Protein AF-S4RE70-F1 (afdb_monomer_lite)

Radius of gyration: 21.95 Å; chains: 1; bounding box: 50×51×54 Å

InterPro domains:
  IPR052454 Thioredoxin-related transmembrane domain-containing protein [PTHR46107] (9-131)

Foldseek 3Di:
DVVVLVCQLVCLLQVCPDPPWDWDADPLFIFTDPDDPDPVGVCCCVVVVVVVVTDTDPLCSHSPHPNSNVRSVVSSVVVVLVVVLCCCCPVVVDDNVVSVVVVVVVVVVVVVVVVVVVVVVCCVVCVPPDD

Organism: Petromyzon marinus (NCBI:txid7757)

Structure (mmCIF, N/CA/C/O backbone):
data_AF-S4RE70-F1
#
_entry.id   AF-S4RE70-F1
#
loop_
_atom_site.group_PDB
_atom_site.id
_atom_site.type_symbol
_atom_site.label_atom_id
_atom_site.label_alt_id
_atom_site.label_comp_id
_atom_site.label_asym_id
_atom_site.label_entity_id
_atom_site.label_seq_id
_atom_site.pdbx_PDB_ins_code
_atom_site.Cartn_x
_atom_site.Cartn_y
_atom_site.Cartn_z
_atom_site.occupancy
_atom_site.B_iso_or_equiv
_atom_site.auth_seq_id
_atom_site.auth_comp_id
_atom_site.auth_asym_id
_atom_site.auth_atom_id
_atom_site.pdbx_PDB_model_num
ATOM 1 N N . ASN A 1 1 ? -11.526 -8.374 -15.223 1.00 46.44 1 ASN A N 1
ATOM 2 C CA . ASN A 1 1 ? -10.207 -7.828 -14.820 1.00 46.44 1 ASN A CA 1
ATOM 3 C C . ASN A 1 1 ? -10.260 -6.700 -13.796 1.00 46.44 1 ASN A C 1
ATOM 5 O O . ASN A 1 1 ? -9.387 -6.670 -12.943 1.00 46.44 1 ASN A O 1
ATOM 9 N N . THR A 1 2 ? -11.258 -5.814 -13.801 1.00 43.16 2 THR A N 1
ATOM 10 C CA . THR A 1 2 ? -11.411 -4.732 -12.799 1.00 43.16 2 THR A CA 1
ATOM 11 C C . THR A 1 2 ? -11.682 -5.223 -11.370 1.00 43.16 2 THR A C 1
ATOM 13 O O . THR A 1 2 ? -11.203 -4.619 -10.417 1.00 43.16 2 THR A O 1
ATOM 16 N N . THR A 1 3 ? -12.373 -6.352 -11.195 1.00 44.28 3 THR A N 1
ATOM 17 C CA . THR A 1 3 ? -12.648 -6.955 -9.877 1.00 44.28 3 THR A CA 1
ATOM 18 C C . THR A 1 3 ? -11.395 -7.467 -9.159 1.00 44.28 3 THR A C 1
ATOM 20 O O . THR A 1 3 ? -11.293 -7.333 -7.947 1.00 44.28 3 THR A O 1
ATOM 23 N N . LEU A 1 4 ? -10.413 -7.993 -9.896 1.00 52.09 4 LEU A N 1
ATOM 24 C CA . LEU A 1 4 ? -9.150 -8.492 -9.335 1.00 52.09 4 LEU A CA 1
ATOM 25 C C . LEU A 1 4 ? -8.245 -7.344 -8.848 1.00 52.09 4 LEU A C 1
ATOM 27 O O . LEU A 1 4 ? -7.613 -7.465 -7.806 1.00 52.09 4 LEU A O 1
ATOM 31 N N . PHE A 1 5 ? -8.259 -6.201 -9.546 1.00 48.34 5 PHE A N 1
ATOM 32 C CA . PHE A 1 5 ? -7.577 -4.978 -9.099 1.00 48.34 5 PHE A CA 1
ATOM 33 C C . PHE A 1 5 ? -8.191 -4.401 -7.819 1.00 48.34 5 PHE A C 1
ATOM 35 O O . PHE A 1 5 ? -7.463 -4.026 -6.904 1.00 48.34 5 PHE A O 1
ATOM 42 N N . LEU A 1 6 ? -9.525 -4.394 -7.713 1.00 51.50 6 LEU A N 1
ATOM 43 C CA . LEU A 1 6 ? -10.210 -3.940 -6.499 1.00 51.50 6 LEU A CA 1
ATOM 44 C C . LEU A 1 6 ? -9.885 -4.826 -5.286 1.00 51.50 6 LEU A C 1
ATOM 46 O O . LEU A 1 6 ? -9.755 -4.303 -4.182 1.00 51.50 6 LEU A O 1
ATOM 50 N N . LEU A 1 7 ? -9.684 -6.137 -5.485 1.00 58.72 7 LEU A N 1
ATOM 51 C CA . LEU A 1 7 ? -9.222 -7.042 -4.427 1.00 58.72 7 LEU A CA 1
ATOM 52 C C . LEU A 1 7 ? -7.781 -6.754 -3.983 1.00 58.72 7 LEU A C 1
ATOM 54 O O . LEU A 1 7 ? -7.517 -6.801 -2.785 1.00 58.72 7 LEU A O 1
ATOM 58 N N . SER A 1 8 ? -6.864 -6.433 -4.898 1.00 60.03 8 SER A N 1
ATOM 59 C CA . SER A 1 8 ? -5.467 -6.121 -4.555 1.00 60.03 8 SER A CA 1
ATOM 60 C C . SER A 1 8 ? -5.342 -4.826 -3.746 1.00 60.03 8 SER A C 1
ATOM 62 O O . SER A 1 8 ? -4.673 -4.812 -2.711 1.00 60.03 8 SER A O 1
ATOM 64 N N . GLY A 1 9 ? -6.042 -3.765 -4.160 1.00 58.59 9 GLY A N 1
ATOM 65 C CA . GLY A 1 9 ? -6.070 -2.493 -3.432 1.00 58.59 9 GLY A CA 1
ATOM 66 C C . GLY A 1 9 ? -6.723 -2.618 -2.050 1.00 58.59 9 GLY A C 1
ATOM 67 O O . GLY A 1 9 ? -6.169 -2.151 -1.056 1.00 58.59 9 GLY A O 1
ATOM 68 N N . LEU A 1 10 ? -7.855 -3.325 -1.940 1.00 64.69 10 LEU A N 1
ATOM 69 C CA . LEU A 1 10 ? -8.497 -3.606 -0.646 1.00 64.69 10 LEU A CA 1
ATOM 70 C C . LEU A 1 10 ? -7.643 -4.523 0.244 1.00 64.69 10 LEU A C 1
ATOM 72 O O . LEU A 1 10 ? -7.492 -4.239 1.430 1.00 64.69 10 LEU A O 1
ATOM 76 N N . SER A 1 11 ? -7.026 -5.571 -0.307 1.00 61.50 11 SER A N 1
ATOM 77 C CA . SER A 1 11 ? -6.114 -6.454 0.435 1.00 61.50 11 SER A CA 1
ATOM 78 C C . SER A 1 11 ? -4.902 -5.698 0.981 1.00 61.50 11 SER A C 1
ATOM 80 O O . SER A 1 11 ? -4.453 -5.994 2.087 1.00 61.50 11 SER A O 1
ATOM 82 N N . GLY A 1 12 ? -4.382 -4.723 0.230 1.00 59.84 12 GLY A N 1
ATOM 83 C CA . GLY A 1 12 ? -3.299 -3.848 0.678 1.00 59.84 12 GLY A CA 1
ATOM 84 C C . GLY A 1 12 ? -3.728 -2.894 1.795 1.00 59.84 12 GLY A C 1
ATOM 85 O O . GLY A 1 12 ? -2.980 -2.704 2.749 1.00 59.84 12 GLY A O 1
ATOM 86 N N . ARG A 1 13 ? -4.948 -2.342 1.722 1.00 66.50 13 ARG A N 1
ATOM 87 C CA . ARG A 1 13 ? -5.499 -1.421 2.738 1.00 66.50 13 ARG A CA 1
ATOM 88 C C . ARG A 1 13 ? -5.815 -2.092 4.070 1.00 66.50 13 ARG A C 1
ATOM 90 O O . ARG A 1 13 ? -5.635 -1.471 5.108 1.00 66.50 13 ARG A O 1
ATOM 97 N N . PHE A 1 14 ? -6.287 -3.335 4.038 1.00 66.00 14 PHE A N 1
ATOM 98 C CA . PHE A 1 14 ? -6.609 -4.107 5.243 1.00 66.00 14 PHE A CA 1
ATOM 99 C C . PHE A 1 14 ? -5.447 -4.968 5.745 1.00 66.00 14 PHE A C 1
ATOM 101 O O . PHE A 1 14 ? -5.597 -5.638 6.762 1.00 66.00 14 PHE A O 1
ATOM 108 N N . LEU A 1 15 ? -4.304 -4.945 5.044 1.00 62.00 15 LEU A N 1
ATOM 109 C CA . LEU A 1 15 ? -3.041 -5.563 5.455 1.00 62.00 15 LEU A CA 1
ATOM 110 C C . LEU A 1 15 ? -3.238 -6.990 5.999 1.00 62.00 15 LEU A C 1
ATOM 112 O O . LEU A 1 15 ? -2.777 -7.344 7.082 1.00 62.00 15 LEU A O 1
ATOM 116 N N . ILE A 1 16 ? -3.982 -7.804 5.244 1.00 61.78 16 ILE A N 1
ATOM 117 C CA . ILE A 1 16 ? -4.391 -9.149 5.659 1.00 61.78 16 ILE A CA 1
ATOM 118 C C . ILE A 1 16 ? -3.148 -10.047 5.715 1.00 61.78 16 ILE A C 1
ATOM 120 O O . ILE A 1 16 ? -2.637 -10.477 4.683 1.00 61.78 16 ILE A O 1
ATOM 124 N N . THR A 1 17 ? -2.654 -10.334 6.921 1.00 62.69 17 THR A N 1
ATOM 125 C CA . THR A 1 17 ? -1.458 -11.170 7.141 1.00 62.69 17 THR A CA 1
ATOM 126 C C . THR A 1 17 ? -1.780 -12.656 7.298 1.00 62.69 17 THR A C 1
ATOM 128 O O . THR A 1 17 ? -0.904 -13.497 7.109 1.00 62.69 17 THR A O 1
ATOM 131 N N . SER A 1 18 ? -3.029 -13.003 7.626 1.00 59.56 18 SER A N 1
ATOM 132 C CA . SER A 1 18 ? -3.480 -14.389 7.783 1.00 59.56 18 SER A CA 1
ATOM 133 C C . SER A 1 18 ? -4.943 -14.553 7.366 1.00 59.56 18 SER A C 1
ATOM 135 O O . SER A 1 18 ? -5.757 -13.642 7.512 1.00 59.56 18 SER A O 1
ATOM 137 N N . LEU A 1 19 ? -5.291 -15.712 6.809 1.00 75.44 19 LEU A N 1
ATOM 138 C CA . LEU A 1 19 ? -6.658 -16.028 6.393 1.00 75.44 19 LEU A CA 1
ATOM 139 C C . LEU A 1 19 ? -7.215 -17.178 7.247 1.00 75.44 19 LEU A C 1
ATOM 141 O O . LEU A 1 19 ? -6.483 -18.127 7.532 1.00 75.44 19 LEU A O 1
ATOM 145 N N . PRO A 1 20 ? -8.508 -17.148 7.617 1.00 75.38 20 PRO A N 1
ATOM 146 C CA . PRO A 1 20 ? -9.456 -16.038 7.466 1.00 75.38 20 PRO A CA 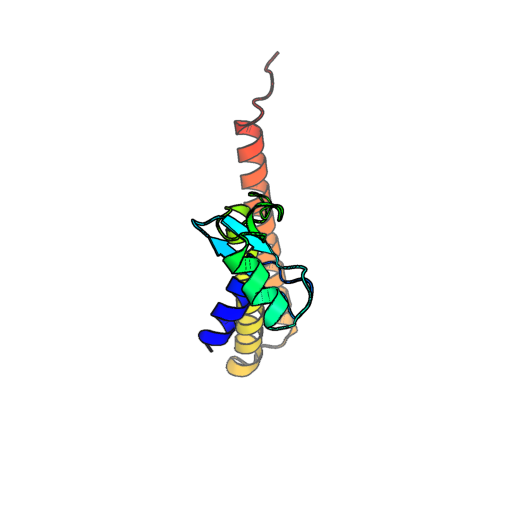1
ATOM 147 C C . PRO A 1 20 ? -9.278 -14.963 8.560 1.00 75.38 20 PRO A C 1
ATOM 149 O O . PRO A 1 20 ? -9.179 -15.304 9.737 1.00 75.38 20 PRO A O 1
ATOM 152 N N . THR A 1 21 ? -9.304 -13.678 8.181 1.00 75.88 21 THR A N 1
ATOM 153 C CA . THR A 1 21 ? -9.386 -12.535 9.117 1.00 75.88 21 THR A CA 1
ATOM 154 C C . THR A 1 21 ? -10.754 -11.869 8.999 1.00 75.88 21 THR A C 1
ATOM 156 O O . THR A 1 21 ? -11.244 -11.656 7.891 1.00 75.88 21 THR A O 1
ATOM 159 N N . ILE A 1 22 ? -11.370 -11.537 10.136 1.00 83.44 22 ILE A N 1
ATOM 160 C CA . ILE A 1 22 ? -12.688 -10.896 10.214 1.00 83.44 22 ILE A CA 1
ATOM 161 C C . ILE A 1 22 ? -12.523 -9.538 10.900 1.00 83.44 22 ILE A C 1
ATOM 163 O O . ILE A 1 22 ? -11.904 -9.447 11.960 1.00 83.44 22 ILE A O 1
ATOM 167 N N . TYR A 1 23 ? -13.100 -8.492 10.310 1.00 81.25 23 TYR A N 1
ATOM 168 C CA . TYR A 1 23 ? -13.127 -7.148 10.884 1.00 81.25 23 TYR A CA 1
ATOM 169 C C . TYR A 1 23 ? -14.555 -6.739 11.242 1.00 81.25 23 TYR A C 1
ATOM 171 O O . TYR A 1 23 ? -15.485 -6.935 10.463 1.00 81.25 23 TYR A O 1
ATOM 179 N N . HIS A 1 24 ? -14.709 -6.131 12.414 1.00 83.69 24 HIS A N 1
ATOM 180 C CA . HIS A 1 24 ? -15.914 -5.444 12.853 1.00 83.69 24 HIS A CA 1
ATOM 181 C C . HIS A 1 24 ? -15.712 -3.932 12.701 1.00 83.69 24 HIS A C 1
ATOM 183 O O . HIS A 1 24 ? -14.741 -3.374 13.219 1.00 83.69 24 HIS A O 1
ATOM 189 N N . ILE A 1 25 ? -16.626 -3.274 11.989 1.00 82.25 25 ILE A N 1
ATOM 190 C CA . ILE A 1 25 ? -16.559 -1.843 11.681 1.00 82.25 25 ILE A CA 1
ATOM 191 C C . ILE A 1 25 ? -17.780 -1.177 12.305 1.00 82.25 25 ILE A C 1
ATOM 193 O O . ILE A 1 25 ? -18.910 -1.490 11.941 1.00 82.25 25 ILE A O 1
ATOM 197 N N . HIS A 1 26 ? -17.547 -0.249 13.229 1.00 80.56 26 HIS A N 1
ATOM 198 C CA . HIS A 1 26 ? -18.601 0.559 13.841 1.00 80.56 26 HIS A CA 1
ATOM 199 C C . HIS A 1 26 ? -18.143 2.015 13.882 1.00 80.56 26 HIS A C 1
ATOM 201 O O . HIS A 1 26 ? -17.077 2.297 14.429 1.00 80.56 26 HIS A O 1
ATOM 207 N N . GLU A 1 27 ? -18.928 2.922 13.289 1.00 77.56 27 GLU A N 1
ATOM 208 C CA . GLU A 1 27 ? -18.650 4.372 13.237 1.00 77.56 27 GLU A CA 1
ATOM 209 C C . GLU A 1 27 ? -17.238 4.722 12.727 1.00 77.56 27 GLU A C 1
ATOM 211 O O . GLU A 1 27 ? -16.565 5.610 13.240 1.00 77.56 27 GLU A O 1
ATOM 216 N N . GLY A 1 28 ? -16.760 3.991 11.716 1.00 71.69 28 GLY A N 1
ATOM 217 C CA . GLY A 1 28 ? -15.437 4.216 11.123 1.00 71.69 28 GLY A CA 1
ATOM 218 C C . GLY A 1 28 ? -14.263 3.679 11.946 1.00 71.69 28 GLY A C 1
ATOM 219 O O . GLY A 1 28 ? -13.126 3.796 11.505 1.00 71.69 28 GLY A O 1
ATOM 220 N N . VAL A 1 29 ? -14.514 3.045 13.098 1.00 77.06 29 VAL A N 1
ATOM 221 C CA . VAL A 1 29 ? -13.476 2.390 13.900 1.00 77.06 29 VAL A CA 1
ATOM 222 C C . VAL A 1 29 ? -13.386 0.916 13.530 1.00 77.06 29 VAL A C 1
ATOM 224 O O . VAL A 1 29 ? -14.306 0.130 13.788 1.00 77.06 29 VAL A O 1
ATOM 227 N N . PHE A 1 30 ? -12.243 0.539 12.966 1.00 80.50 30 PHE A N 1
ATOM 228 C CA . PHE A 1 30 ? -11.924 -0.835 12.601 1.00 80.50 30 PHE A CA 1
ATOM 229 C C . PHE A 1 30 ? -11.432 -1.617 13.819 1.00 80.50 30 PHE A C 1
ATOM 231 O O . PHE A 1 30 ? -10.557 -1.162 14.559 1.00 80.50 30 PHE A O 1
ATOM 238 N N . ARG A 1 31 ? -11.987 -2.812 14.031 1.00 83.69 31 ARG A N 1
ATOM 239 C CA . ARG A 1 31 ? -11.572 -3.752 15.082 1.00 83.69 31 ARG A CA 1
ATOM 240 C C . ARG A 1 31 ? -11.436 -5.145 14.492 1.00 83.69 31 ARG A C 1
ATOM 242 O O . ARG A 1 31 ? -12.335 -5.599 13.789 1.00 83.69 31 ARG A O 1
ATOM 249 N N . GLN A 1 32 ? -10.331 -5.823 14.772 1.00 80.69 32 GLN A N 1
ATOM 250 C CA . GLN A 1 32 ? -10.132 -7.200 14.330 1.00 80.69 32 GLN A CA 1
ATOM 251 C C . GLN A 1 32 ? -10.808 -8.162 15.308 1.00 80.69 32 GLN A C 1
ATOM 253 O O . GLN A 1 32 ? -10.637 -8.043 16.519 1.00 80.69 32 GLN A O 1
ATOM 258 N N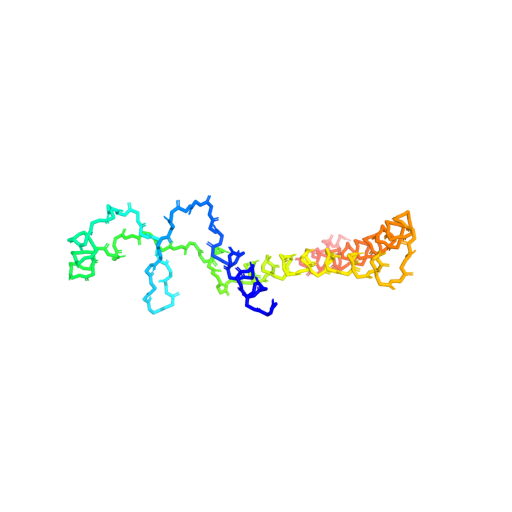 . TYR A 1 33 ? -11.589 -9.107 14.793 1.00 82.25 33 TYR A N 1
ATOM 259 C CA . TYR A 1 33 ? -12.168 -10.166 15.609 1.00 82.25 33 TYR A CA 1
ATOM 260 C C . TYR A 1 33 ? -11.154 -11.302 15.777 1.00 82.25 33 TYR A C 1
ATOM 262 O O . TYR A 1 33 ? -10.766 -11.941 14.801 1.00 82.25 33 TYR A O 1
ATOM 270 N N . GLU A 1 34 ? -10.746 -11.561 17.018 1.00 80.00 34 GLU A N 1
ATOM 271 C CA . GLU A 1 34 ? -9.811 -12.642 17.379 1.00 80.00 34 GLU A CA 1
ATOM 272 C C . GLU A 1 34 ? -10.504 -13.822 18.089 1.00 80.00 34 GLU A C 1
ATOM 274 O O . GLU A 1 34 ? -9.846 -14.745 18.564 1.00 80.00 34 GLU A O 1
ATOM 279 N N . GLY A 1 35 ? -11.837 -13.796 18.189 1.00 80.69 35 GLY A N 1
ATOM 280 C CA . GLY A 1 35 ? -12.610 -14.823 18.883 1.00 80.69 35 GLY A CA 1
ATOM 281 C C . GLY A 1 35 ? -12.744 -16.143 18.114 1.00 80.69 35 GLY A C 1
ATOM 282 O O . GLY A 1 35 ? -12.319 -16.297 16.966 1.00 80.69 35 GLY A O 1
ATOM 283 N N . SER A 1 36 ? -13.367 -17.116 18.777 1.00 80.88 36 SER A N 1
ATOM 284 C CA . SER A 1 36 ? -13.682 -18.420 18.193 1.00 80.88 36 SER A CA 1
ATOM 285 C C . SER A 1 36 ? -14.695 -18.283 17.047 1.00 80.88 36 SER A C 1
ATOM 287 O O . SER A 1 36 ? -15.565 -17.419 17.045 1.00 80.88 36 SER A O 1
ATOM 289 N N . ARG A 1 37 ? -14.570 -19.138 16.027 1.00 80.38 37 ARG A N 1
ATOM 290 C CA . ARG A 1 37 ? -15.312 -19.034 14.754 1.00 80.38 37 ARG A CA 1
ATOM 291 C C . ARG A 1 37 ? -16.700 -19.684 14.817 1.00 80.38 37 ARG A C 1
ATOM 293 O O . ARG A 1 37 ? -17.199 -20.171 13.804 1.00 80.38 37 ARG A O 1
ATOM 300 N N . LEU A 1 38 ? -17.293 -19.748 16.006 1.00 84.75 38 LEU A N 1
ATOM 301 C CA . LEU A 1 38 ? -18.610 -20.332 16.242 1.00 84.75 38 LEU A CA 1
ATOM 302 C C . LEU A 1 38 ? -19.686 -19.247 16.175 1.00 84.75 38 LEU A C 1
ATOM 304 O O . LEU A 1 38 ? -19.497 -18.133 16.653 1.00 84.75 38 LEU A O 1
ATOM 308 N N . GLU A 1 39 ? -20.857 -19.596 15.647 1.00 84.62 39 GLU A N 1
ATOM 309 C CA . GLU A 1 39 ? -22.000 -18.679 15.518 1.00 84.62 39 GLU A CA 1
ATOM 310 C C . GLU A 1 39 ? -22.366 -18.005 16.851 1.00 84.62 39 GLU A C 1
ATOM 312 O O . GLU A 1 39 ? -22.548 -16.790 16.921 1.00 84.62 39 GLU A O 1
ATOM 317 N N . LYS A 1 40 ? -22.381 -18.790 17.933 1.00 86.25 40 LYS A N 1
ATOM 318 C CA . LYS A 1 40 ? -22.690 -18.327 19.295 1.00 86.25 40 LYS A CA 1
ATOM 319 C C . LYS A 1 40 ? -21.706 -17.259 19.786 1.00 86.25 40 LYS A C 1
ATOM 321 O O . LYS A 1 40 ? -22.093 -16.321 20.484 1.00 86.25 40 LYS A O 1
ATOM 326 N N . ASP A 1 41 ? -20.442 -17.381 19.391 1.00 83.38 41 ASP A N 1
ATOM 327 C CA . ASP A 1 41 ? -19.390 -16.445 19.777 1.00 83.38 41 ASP A CA 1
ATOM 328 C C . ASP A 1 41 ? -19.489 -15.138 18.983 1.00 83.38 41 ASP A C 1
ATOM 330 O O . ASP A 1 41 ? -19.197 -14.077 19.532 1.00 83.38 41 ASP A O 1
ATOM 334 N N . PHE A 1 42 ? -19.970 -15.177 17.734 1.00 85.06 42 PHE A N 1
ATOM 335 C CA . PHE A 1 42 ? -20.286 -13.967 16.967 1.00 85.06 42 PHE A CA 1
ATOM 336 C C . PHE A 1 42 ? -21.509 -13.235 17.522 1.00 85.06 42 PHE A C 1
ATOM 338 O O . PHE A 1 42 ? -21.457 -12.019 17.706 1.00 85.06 42 PHE A O 1
ATOM 345 N N . LEU A 1 43 ? -22.584 -13.965 17.832 1.00 84.94 43 LEU A N 1
ATOM 346 C CA . LEU A 1 43 ? -23.802 -13.401 18.421 1.00 84.94 43 LEU A CA 1
ATOM 347 C C . LEU A 1 43 ? -23.493 -12.686 19.738 1.00 84.94 43 LEU A C 1
ATOM 349 O O . LEU A 1 43 ? -23.756 -11.492 19.862 1.00 84.94 43 LEU A O 1
ATOM 353 N N . SER A 1 44 ? -22.824 -13.371 20.669 1.00 86.56 44 SER A N 1
ATOM 354 C CA . SER A 1 44 ? -22.468 -12.769 21.958 1.00 86.56 44 SER A CA 1
ATOM 355 C C . SER A 1 44 ? -21.453 -11.626 21.829 1.00 86.56 44 SER A C 1
ATOM 357 O O . SER A 1 44 ? -21.410 -10.736 22.673 1.00 86.56 44 SER A O 1
ATOM 359 N N . PHE A 1 45 ? -20.632 -11.601 20.774 1.00 84.75 45 PHE A N 1
ATOM 360 C CA . PHE A 1 45 ? -19.711 -10.491 20.527 1.00 84.75 45 PHE A CA 1
ATOM 361 C C . PHE A 1 45 ? -20.439 -9.184 20.191 1.00 84.75 45 PHE A C 1
ATOM 363 O O . PHE A 1 45 ? -20.013 -8.115 20.643 1.00 84.75 45 PHE A O 1
ATOM 370 N N . ILE A 1 46 ? -21.533 -9.271 19.430 1.00 85.69 46 ILE A N 1
ATOM 371 C CA . ILE A 1 46 ? -22.367 -8.127 19.044 1.00 85.69 46 ILE A CA 1
ATOM 372 C C . ILE A 1 46 ? -23.356 -7.765 20.158 1.00 85.69 46 ILE A C 1
ATOM 374 O O . ILE A 1 46 ? -23.432 -6.595 20.534 1.00 85.69 46 ILE A O 1
ATOM 378 N N . GLU A 1 47 ? -24.068 -8.755 20.703 1.00 87.12 47 GLU A N 1
ATOM 379 C CA . GLU A 1 47 ? -25.134 -8.577 21.699 1.00 87.12 47 GLU A CA 1
ATOM 380 C C . GLU A 1 47 ? -24.596 -8.023 23.026 1.00 87.12 47 GLU A C 1
ATOM 382 O O . GLU A 1 47 ? -25.060 -6.984 23.497 1.00 87.12 47 GLU A O 1
ATOM 387 N N . ASP A 1 48 ? -23.525 -8.621 23.559 1.00 87.56 48 ASP A N 1
ATOM 388 C CA . ASP A 1 48 ? -22.894 -8.177 24.812 1.00 87.56 48 ASP A CA 1
ATOM 389 C C . ASP A 1 48 ? -21.936 -6.986 24.605 1.00 87.56 48 ASP A C 1
ATOM 391 O O . ASP A 1 48 ? -21.226 -6.575 25.525 1.00 87.56 48 ASP A O 1
ATOM 395 N N . LYS A 1 49 ? -21.843 -6.451 23.380 1.00 85.19 49 LYS A N 1
ATOM 396 C CA . LYS A 1 49 ? -20.916 -5.375 22.987 1.00 85.19 49 LYS A CA 1
ATOM 397 C C . LYS A 1 49 ? -19.452 -5.630 23.375 1.00 85.19 49 LYS A C 1
ATOM 399 O O . LYS A 1 49 ? -18.701 -4.688 23.648 1.00 85.19 49 LYS A O 1
ATOM 404 N N . LYS A 1 50 ? -19.002 -6.892 23.342 1.00 82.19 50 LYS A N 1
ATOM 405 C CA . LYS A 1 50 ? -17.604 -7.284 23.645 1.00 82.19 50 LYS A CA 1
ATOM 406 C C . LYS A 1 50 ? -16.592 -6.581 22.737 1.00 82.19 50 LYS A C 1
ATOM 408 O O . LYS A 1 50 ? -15.439 -6.399 23.123 1.00 82.19 50 LYS A O 1
ATOM 413 N N . TRP A 1 51 ? -17.035 -6.112 21.568 1.00 78.56 51 TRP A N 1
ATOM 414 C CA . TRP A 1 51 ? -16.254 -5.276 20.657 1.00 78.56 51 TRP A CA 1
ATOM 415 C C . TRP A 1 51 ? -15.738 -3.968 21.279 1.00 78.56 51 TRP A C 1
ATOM 417 O O . TRP A 1 51 ? -14.740 -3.442 20.795 1.00 78.56 51 TRP A O 1
ATOM 427 N N . LEU A 1 52 ? -16.343 -3.448 22.354 1.00 79.44 52 LEU A N 1
ATOM 428 C CA . LEU A 1 52 ? -15.833 -2.269 23.072 1.00 79.44 52 LEU A CA 1
ATOM 429 C C . LEU A 1 52 ? -14.472 -2.527 23.737 1.00 79.44 52 LEU A C 1
ATOM 431 O O . LEU A 1 52 ? -13.658 -1.612 23.827 1.00 79.44 52 LEU A O 1
ATOM 435 N N . GLY A 1 53 ? -14.221 -3.764 24.181 1.00 78.25 53 GLY A N 1
ATOM 436 C CA . GLY A 1 53 ? -12.964 -4.166 24.822 1.00 78.25 53 GLY A CA 1
ATOM 437 C C . GLY A 1 53 ? -11.851 -4.540 23.841 1.00 78.25 53 GLY A C 1
ATOM 438 O O . GLY A 1 53 ? -10.695 -4.675 24.241 1.00 78.25 53 GLY A O 1
ATOM 439 N N . VAL A 1 54 ? -12.175 -4.699 22.556 1.00 80.31 54 VAL A N 1
ATOM 440 C CA . VAL A 1 54 ? -11.192 -5.012 21.516 1.00 80.31 54 VAL A CA 1
ATOM 441 C C . VAL A 1 54 ? -10.471 -3.735 21.106 1.00 80.31 54 VAL A C 1
ATOM 443 O O . VAL A 1 54 ? -11.103 -2.729 20.765 1.00 80.31 54 VAL A O 1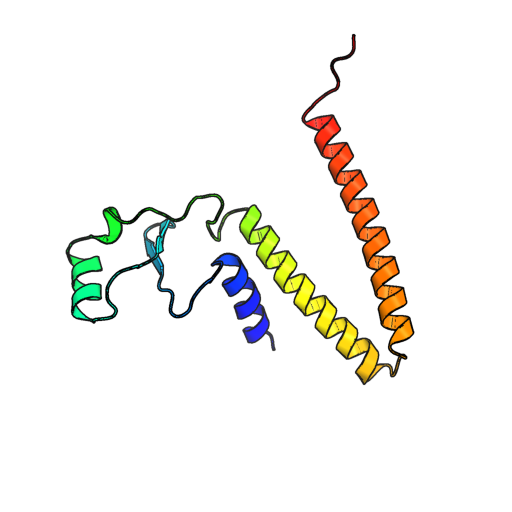
ATOM 446 N N . LYS A 1 55 ? -9.135 -3.781 21.118 1.00 73.69 55 LYS A N 1
ATOM 447 C CA . LYS A 1 55 ? -8.308 -2.643 20.715 1.00 73.69 55 LYS A CA 1
ATOM 448 C C . LYS A 1 55 ? -8.637 -2.249 19.268 1.00 73.69 55 LYS A C 1
ATOM 450 O O . LYS A 1 55 ? -8.639 -3.117 18.392 1.00 73.69 55 LYS A O 1
ATOM 455 N N . PRO A 1 56 ? -8.914 -0.961 19.004 1.00 77.56 56 PRO A N 1
ATOM 456 C CA . PRO A 1 56 ? -9.072 -0.488 17.641 1.00 77.56 56 PRO A CA 1
ATOM 457 C C . PRO A 1 56 ? -7.759 -0.660 16.879 1.00 77.56 56 PRO A C 1
ATOM 459 O O . PRO A 1 56 ? -6.670 -0.601 17.461 1.00 77.56 56 PRO A O 1
ATOM 462 N N . VAL A 1 57 ? -7.866 -0.861 15.568 1.00 71.06 57 VAL A N 1
ATOM 463 C CA . VAL A 1 57 ? -6.704 -0.825 14.683 1.00 71.06 57 VAL A CA 1
ATOM 464 C C . VAL A 1 57 ? -6.062 0.560 14.819 1.00 71.06 57 VAL A C 1
ATOM 466 O O . VAL A 1 57 ? -6.748 1.580 14.834 1.00 71.06 57 VAL A O 1
ATOM 469 N N . SER A 1 58 ? -4.739 0.590 14.994 1.00 65.12 58 SER A N 1
ATOM 470 C CA . SER A 1 58 ? -3.958 1.829 15.088 1.00 65.12 58 SER A CA 1
ATOM 471 C C . SER A 1 58 ? -4.296 2.768 13.927 1.00 65.12 58 SER A C 1
ATOM 473 O O . SER A 1 58 ? -4.285 2.326 12.782 1.00 65.12 58 SER A O 1
ATOM 475 N N . SER A 1 59 ? -4.500 4.066 14.188 1.00 63.31 59 SER A N 1
ATOM 476 C CA . SER A 1 59 ? -4.804 5.066 13.146 1.00 63.31 59 SER A CA 1
ATOM 477 C C . SER A 1 59 ? -3.757 5.150 12.025 1.00 63.31 59 SER A C 1
ATOM 479 O O . SER A 1 59 ? -4.052 5.660 10.950 1.00 63.31 59 SER A O 1
ATOM 481 N N . TRP A 1 60 ? -2.542 4.637 12.241 1.00 53.28 60 TRP A N 1
ATOM 482 C CA . TRP A 1 60 ? -1.516 4.522 11.199 1.00 53.28 60 TRP A CA 1
ATOM 483 C C . TRP A 1 60 ? -1.779 3.364 10.228 1.00 53.28 60 TRP A C 1
ATOM 485 O O . TRP A 1 60 ? -1.477 3.482 9.042 1.00 53.28 60 TRP A O 1
ATOM 495 N N . VAL A 1 61 ? -2.361 2.270 10.725 1.00 61.03 61 VAL A N 1
ATOM 496 C CA . VAL A 1 61 ? -2.724 1.057 9.966 1.00 61.03 61 VAL A CA 1
ATOM 497 C C . VAL A 1 61 ? -4.194 1.073 9.541 1.00 61.03 61 VAL A C 1
ATOM 499 O O . VAL A 1 61 ? -4.662 0.167 8.862 1.00 61.03 61 VAL A O 1
ATOM 502 N N . ASP A 1 62 ? -4.922 2.126 9.905 1.00 66.56 62 ASP A N 1
ATOM 503 C CA . ASP A 1 62 ? -6.293 2.315 9.465 1.00 66.56 62 ASP A CA 1
ATOM 504 C C . ASP A 1 62 ? -6.344 2.401 7.928 1.00 66.56 62 ASP A C 1
ATOM 506 O O . ASP A 1 62 ? -5.547 3.132 7.330 1.00 66.56 62 ASP A O 1
ATOM 510 N N . PRO A 1 63 ? -7.264 1.683 7.267 1.00 63.47 63 PRO A N 1
ATOM 511 C CA . PRO A 1 63 ? -7.408 1.717 5.813 1.00 63.47 63 PRO A CA 1
ATOM 512 C C . PRO A 1 63 ? -7.728 3.116 5.254 1.00 63.47 63 PRO A C 1
ATOM 514 O O . PRO A 1 63 ? -7.525 3.342 4.059 1.00 63.47 63 PRO A O 1
ATOM 517 N N . ASN A 1 64 ? -8.192 4.059 6.085 1.00 66.19 64 ASN A N 1
ATOM 518 C CA . ASN A 1 64 ? -8.391 5.468 5.725 1.00 66.19 64 ASN A CA 1
ATOM 519 C C . ASN A 1 64 ? -7.151 6.352 5.947 1.00 66.19 64 ASN A C 1
ATOM 521 O O . ASN A 1 64 ? -7.198 7.551 5.669 1.00 66.19 64 ASN A O 1
ATOM 525 N N . SER A 1 65 ? -6.041 5.809 6.453 1.00 71.38 65 SER A N 1
ATOM 526 C CA . SER A 1 65 ? -4.819 6.579 6.674 1.00 71.38 65 SER A CA 1
ATOM 527 C C . SER A 1 65 ? -4.112 6.903 5.351 1.00 71.38 65 SER A C 1
ATOM 529 O O . SER A 1 65 ? -4.125 6.123 4.393 1.00 71.38 65 SER A O 1
ATOM 531 N N . LEU A 1 66 ? -3.427 8.053 5.298 1.00 71.31 66 LEU A N 1
ATOM 532 C CA . LEU A 1 66 ? -2.594 8.427 4.145 1.00 71.31 66 LEU A CA 1
ATOM 533 C C . LEU A 1 66 ? -1.515 7.373 3.850 1.00 71.31 66 LEU A C 1
ATOM 535 O O . LEU A 1 66 ? -1.207 7.116 2.686 1.00 71.31 66 LEU A O 1
ATOM 539 N N . ALA A 1 67 ? -0.979 6.729 4.891 1.00 73.56 67 ALA A N 1
ATOM 540 C CA . ALA A 1 67 ? 0.020 5.677 4.754 1.00 73.56 67 ALA A CA 1
ATOM 541 C C . ALA A 1 67 ? -0.552 4.429 4.056 1.00 73.56 67 ALA A C 1
ATOM 543 O O . ALA A 1 67 ? 0.063 3.922 3.115 1.00 73.56 67 ALA A O 1
ATOM 544 N N . MET A 1 68 ? -1.748 3.969 4.447 1.00 70.06 68 MET A N 1
ATOM 545 C CA . MET A 1 68 ? -2.395 2.813 3.810 1.00 70.06 68 MET A CA 1
ATOM 546 C C . MET A 1 68 ? -2.915 3.123 2.412 1.00 70.06 68 MET A C 1
ATOM 548 O O . MET A 1 68 ? -2.829 2.271 1.524 1.00 70.06 68 MET A O 1
ATOM 552 N N . SER A 1 69 ? -3.366 4.354 2.163 1.00 76.19 69 SER A N 1
ATOM 553 C CA . SER A 1 69 ? -3.669 4.802 0.801 1.00 76.19 69 SER A CA 1
ATOM 554 C C . SER A 1 69 ? -2.420 4.767 -0.090 1.00 76.19 69 SER A C 1
ATOM 556 O O . SER A 1 69 ? -2.504 4.339 -1.242 1.00 76.19 69 SER A O 1
ATOM 558 N N . GLY A 1 70 ? -1.257 5.159 0.441 1.00 77.19 70 GLY A N 1
ATOM 559 C CA . GLY A 1 70 ? 0.028 5.052 -0.253 1.00 77.19 70 GLY A CA 1
ATOM 560 C C . GLY A 1 70 ? 0.419 3.603 -0.553 1.00 77.19 70 GLY A C 1
ATOM 561 O O . GLY A 1 70 ? 0.781 3.285 -1.684 1.00 77.19 70 GLY A O 1
ATOM 562 N N . MET A 1 71 ? 0.283 2.695 0.417 1.00 75.69 71 MET A N 1
ATOM 563 C CA . MET A 1 71 ? 0.576 1.273 0.193 1.00 75.69 71 MET A CA 1
ATOM 564 C C . MET A 1 71 ? -0.377 0.603 -0.803 1.00 75.69 71 MET A C 1
ATOM 566 O O . MET A 1 71 ? 0.076 -0.183 -1.634 1.00 75.69 71 MET A O 1
ATOM 570 N N . SER A 1 72 ? -1.668 0.949 -0.786 1.00 73.62 72 SER A N 1
ATOM 571 C CA . SER A 1 72 ? -2.633 0.521 -1.811 1.00 73.62 72 SER A CA 1
ATOM 572 C C . SER A 1 72 ? -2.182 0.950 -3.206 1.00 73.62 72 SER A C 1
ATOM 574 O O . SER A 1 72 ? -2.137 0.126 -4.115 1.00 73.62 72 SER A O 1
ATOM 576 N N . ALA A 1 73 ? -1.785 2.217 -3.364 1.00 78.88 73 ALA A N 1
ATOM 577 C CA . ALA A 1 73 ? -1.308 2.737 -4.641 1.00 78.88 73 ALA A CA 1
ATOM 578 C C . ALA A 1 73 ? -0.030 2.023 -5.121 1.00 78.88 73 ALA A C 1
ATOM 580 O O . ALA A 1 73 ? 0.109 1.756 -6.311 1.00 78.88 73 ALA A O 1
ATOM 581 N N . LEU A 1 74 ? 0.881 1.657 -4.211 1.00 80.25 74 LEU A N 1
ATOM 582 C CA . LEU A 1 74 ? 2.079 0.872 -4.541 1.00 80.25 74 LEU A CA 1
ATOM 583 C C . LEU A 1 74 ? 1.744 -0.556 -4.995 1.00 80.25 74 LEU A C 1
ATOM 585 O O . LEU A 1 74 ? 2.368 -1.068 -5.927 1.00 80.25 74 LEU A O 1
ATOM 589 N N . MET A 1 75 ? 0.759 -1.200 -4.366 1.00 75.69 75 MET A N 1
ATOM 590 C CA . MET A 1 75 ? 0.280 -2.528 -4.770 1.00 75.69 75 MET A CA 1
ATOM 591 C C . MET A 1 75 ? -0.364 -2.494 -6.159 1.00 75.69 75 MET A C 1
ATOM 593 O O . MET A 1 75 ? -0.048 -3.336 -7.008 1.00 75.69 75 MET A O 1
ATOM 597 N N . ASP A 1 76 ? -1.200 -1.487 -6.418 1.00 79.25 76 ASP A N 1
ATOM 598 C CA . ASP A 1 76 ? -1.810 -1.265 -7.731 1.00 79.25 76 ASP A CA 1
ATOM 599 C C . ASP A 1 76 ? -0.740 -0.965 -8.791 1.00 79.25 76 ASP A C 1
ATOM 601 O O . ASP A 1 76 ? -0.768 -1.534 -9.886 1.00 79.25 76 ASP A O 1
ATOM 605 N N . PHE A 1 77 ? 0.266 -0.156 -8.446 1.00 81.94 77 PHE A N 1
ATOM 606 C CA . PHE A 1 77 ? 1.415 0.131 -9.303 1.00 81.94 77 PHE A CA 1
ATOM 607 C C . PHE A 1 77 ? 2.223 -1.132 -9.628 1.00 81.94 77 PHE A C 1
ATOM 609 O O . PHE A 1 77 ? 2.555 -1.369 -10.788 1.00 81.94 77 PHE A O 1
ATOM 616 N N . SER A 1 78 ? 2.479 -2.001 -8.646 1.00 80.81 78 SER A N 1
ATOM 617 C CA . SER A 1 78 ? 3.165 -3.283 -8.86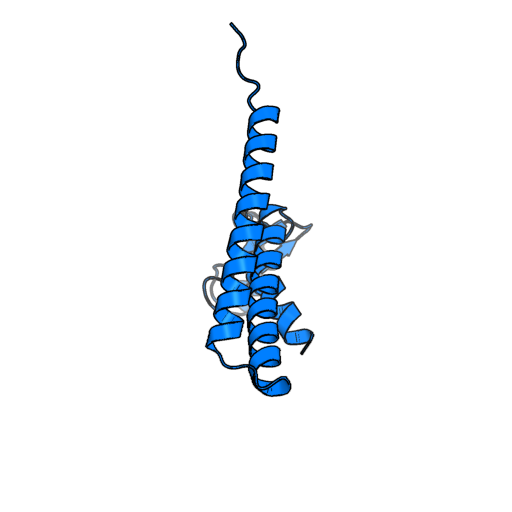5 1.00 80.81 78 SER A CA 1
ATOM 618 C C . SER A 1 78 ? 2.431 -4.164 -9.880 1.00 80.81 78 SER A C 1
ATOM 620 O O . SER A 1 78 ? 3.052 -4.755 -10.767 1.00 80.81 78 SER A O 1
ATOM 622 N N . HIS A 1 79 ? 1.102 -4.234 -9.792 1.00 80.00 79 HIS A N 1
ATOM 623 C CA . HIS A 1 79 ? 0.294 -4.965 -10.768 1.00 80.00 79 HIS A CA 1
ATOM 624 C C . HIS A 1 79 ? 0.297 -4.301 -12.143 1.00 80.00 79 HIS A C 1
ATOM 626 O O . HIS A 1 79 ? 0.415 -4.990 -13.157 1.00 80.00 79 HIS A O 1
ATOM 632 N N . TRP A 1 80 ? 0.210 -2.972 -12.192 1.00 83.25 80 TRP A N 1
ATOM 633 C CA . TRP A 1 80 ? 0.289 -2.221 -13.439 1.00 83.25 80 TRP A CA 1
ATOM 634 C C . TRP A 1 80 ? 1.607 -2.482 -14.181 1.00 83.25 80 TRP A C 1
ATOM 636 O O . TRP A 1 80 ? 1.588 -2.730 -15.388 1.00 83.25 80 TRP A O 1
ATOM 646 N N . ILE A 1 81 ? 2.734 -2.533 -13.464 1.00 81.38 81 ILE A N 1
ATOM 647 C CA . ILE A 1 81 ? 4.048 -2.885 -14.021 1.00 81.38 81 ILE A CA 1
ATOM 648 C C . ILE A 1 81 ? 4.023 -4.274 -14.658 1.00 81.38 81 ILE A C 1
ATOM 650 O O . ILE A 1 81 ? 4.446 -4.436 -15.802 1.00 81.38 81 ILE A O 1
ATOM 654 N N . LYS A 1 82 ? 3.516 -5.278 -13.934 1.00 81.56 82 LYS A N 1
ATOM 655 C CA . LYS A 1 82 ? 3.448 -6.666 -14.419 1.00 81.56 82 LYS A CA 1
ATOM 656 C C . LYS A 1 82 ? 2.599 -6.775 -15.681 1.00 81.56 82 LYS A C 1
ATOM 658 O O . LYS A 1 82 ? 3.026 -7.405 -16.644 1.00 81.56 82 LYS A O 1
ATOM 663 N N . ASN A 1 83 ? 1.446 -6.110 -15.703 1.00 80.88 83 ASN A N 1
ATOM 664 C CA . ASN A 1 83 ? 0.567 -6.092 -16.871 1.00 80.88 83 ASN A CA 1
ATOM 665 C C . ASN A 1 83 ? 1.205 -5.366 -18.057 1.00 80.88 83 ASN A C 1
ATOM 667 O O . ASN A 1 83 ? 1.096 -5.833 -19.184 1.00 80.88 83 ASN A O 1
ATOM 671 N N . THR A 1 84 ? 1.902 -4.256 -17.810 1.00 80.00 84 THR A N 1
ATOM 672 C CA . THR A 1 84 ? 2.601 -3.498 -18.857 1.00 80.00 84 THR A CA 1
ATOM 673 C C . THR A 1 84 ? 3.751 -4.308 -19.446 1.00 80.00 84 THR A C 1
ATOM 675 O O . THR A 1 84 ? 3.906 -4.352 -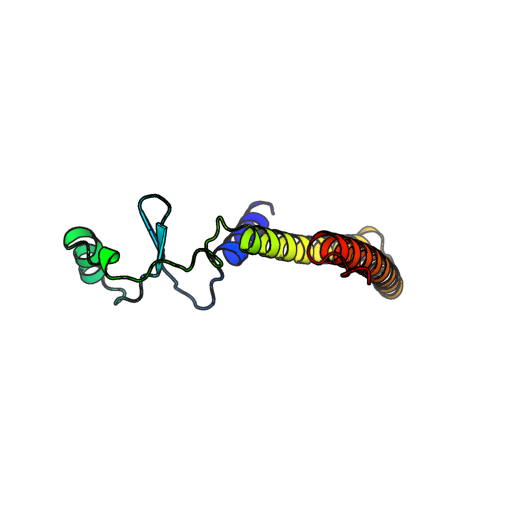20.663 1.00 80.00 84 THR A O 1
ATOM 678 N N . HIS A 1 85 ? 4.521 -5.007 -18.608 1.00 76.69 85 HIS A N 1
ATOM 679 C CA . HIS A 1 85 ? 5.585 -5.903 -19.056 1.00 76.69 85 HIS A CA 1
ATOM 680 C C . HIS A 1 85 ? 5.030 -7.079 -19.872 1.00 76.69 85 HIS A C 1
ATOM 682 O O . HIS A 1 85 ? 5.561 -7.384 -20.941 1.00 76.69 85 HIS A O 1
ATOM 688 N N . ALA A 1 86 ? 3.956 -7.720 -19.400 1.00 77.00 86 ALA A N 1
ATOM 689 C CA . ALA A 1 86 ? 3.282 -8.793 -20.131 1.00 77.00 86 ALA A CA 1
ATOM 690 C C . ALA A 1 86 ? 2.762 -8.296 -21.489 1.00 77.00 86 ALA A C 1
ATOM 692 O O . ALA A 1 86 ? 3.045 -8.910 -22.511 1.00 77.00 86 ALA A O 1
ATOM 693 N N . TYR A 1 87 ? 2.125 -7.123 -21.524 1.00 78.88 87 TYR A N 1
ATOM 694 C CA . TYR A 1 87 ? 1.634 -6.504 -22.754 1.00 78.88 87 TYR A CA 1
ATOM 695 C C . TYR A 1 87 ? 2.759 -6.181 -23.753 1.00 78.88 87 TYR A C 1
ATOM 697 O O . TYR A 1 87 ? 2.645 -6.508 -24.933 1.00 78.88 87 TYR A O 1
ATOM 705 N N . LEU A 1 88 ? 3.870 -5.590 -23.295 1.00 72.75 88 LEU A N 1
ATOM 706 C CA . LEU A 1 88 ? 5.023 -5.275 -24.151 1.00 72.75 88 LEU A CA 1
ATOM 707 C C . LEU A 1 88 ? 5.673 -6.531 -24.748 1.00 72.75 88 LEU A C 1
ATOM 709 O O . LEU A 1 88 ? 6.139 -6.503 -25.886 1.00 72.75 88 LEU A O 1
ATOM 713 N N . THR A 1 89 ? 5.714 -7.616 -23.975 1.00 73.12 89 THR A N 1
ATOM 714 C CA . THR A 1 89 ? 6.392 -8.855 -24.375 1.00 73.12 89 THR A CA 1
ATOM 715 C C . THR A 1 89 ? 5.498 -9.714 -25.275 1.00 73.12 89 THR A C 1
ATOM 717 O O . THR A 1 89 ? 5.974 -10.234 -26.279 1.00 73.12 89 THR A O 1
ATOM 720 N N . GLU A 1 90 ? 4.201 -9.831 -24.966 1.00 69.12 90 GLU A N 1
ATOM 721 C CA . GLU A 1 90 ? 3.262 -10.687 -25.709 1.00 69.12 90 GLU A CA 1
ATOM 722 C C . GLU A 1 90 ? 2.675 -10.021 -26.959 1.00 69.12 90 GLU A C 1
ATOM 724 O O . GLU A 1 90 ? 2.524 -10.695 -27.974 1.00 69.12 90 GLU A O 1
ATOM 729 N N . GLN A 1 91 ? 2.341 -8.722 -26.924 1.00 65.38 91 GLN A N 1
ATOM 730 C CA . GLN A 1 91 ? 1.665 -8.066 -28.057 1.00 65.38 91 GLN A CA 1
ATOM 731 C C . GLN A 1 91 ? 2.610 -7.339 -29.012 1.00 65.38 91 GLN A C 1
ATOM 733 O O . GLN A 1 91 ? 2.356 -7.321 -30.214 1.00 65.38 91 GLN A O 1
ATOM 738 N N . LEU A 1 92 ? 3.697 -6.745 -28.508 1.00 62.59 92 LEU A N 1
ATOM 739 C CA . LEU A 1 92 ? 4.694 -6.087 -29.362 1.00 62.59 92 LEU A CA 1
ATOM 740 C C . LEU A 1 92 ? 5.854 -7.015 -29.764 1.00 62.59 92 LEU A C 1
ATOM 742 O O . LEU A 1 92 ? 6.674 -6.620 -30.590 1.00 62.59 92 LEU A O 1
ATOM 746 N N . GLY A 1 93 ? 5.946 -8.227 -29.198 1.00 69.06 93 GLY A N 1
ATOM 747 C CA . GLY A 1 93 ? 7.032 -9.174 -29.487 1.00 69.06 93 GLY A CA 1
ATOM 748 C C . GLY A 1 93 ? 8.422 -8.637 -29.128 1.00 69.06 93 GLY A C 1
ATOM 749 O O . GLY A 1 93 ? 9.427 -9.091 -29.677 1.00 69.06 93 GLY A O 1
ATOM 750 N N . ILE A 1 94 ? 8.493 -7.634 -28.245 1.00 69.31 94 ILE A N 1
ATOM 751 C CA . ILE A 1 94 ? 9.753 -6.998 -27.877 1.00 69.31 94 ILE A CA 1
ATOM 752 C C . ILE A 1 94 ? 10.573 -7.989 -27.041 1.00 69.31 94 ILE A C 1
ATOM 754 O O . ILE A 1 94 ? 10.058 -8.560 -26.077 1.00 69.31 94 ILE A O 1
ATOM 758 N N . PRO A 1 95 ? 11.859 -8.191 -27.371 1.00 75.06 95 PRO A N 1
ATOM 759 C CA . PRO A 1 95 ? 12.727 -9.076 -26.610 1.00 75.06 95 PRO A CA 1
ATOM 760 C C . PRO A 1 95 ? 12.863 -8.612 -25.150 1.00 75.06 95 PRO A C 1
ATOM 762 O O . PRO A 1 95 ? 13.014 -7.424 -24.859 1.00 75.06 95 PRO A O 1
ATOM 765 N N . VAL A 1 96 ? 12.868 -9.578 -24.230 1.00 75.38 96 VAL A N 1
ATOM 766 C CA . VAL A 1 96 ? 12.783 -9.375 -22.768 1.00 75.38 96 VAL A CA 1
ATOM 767 C C . VAL A 1 96 ? 13.901 -8.474 -22.209 1.00 75.38 96 VAL A C 1
ATOM 769 O O . VAL A 1 96 ? 13.728 -7.769 -21.223 1.00 75.38 96 VAL A O 1
ATOM 772 N N . TRP A 1 97 ? 15.061 -8.418 -22.867 1.00 78.75 97 TRP A N 1
ATOM 773 C CA . TRP A 1 97 ? 16.157 -7.527 -22.466 1.00 78.75 97 TRP A CA 1
ATOM 774 C C . TRP A 1 97 ? 15.815 -6.023 -22.556 1.00 78.75 97 TRP A C 1
ATOM 776 O O . TRP A 1 97 ? 16.312 -5.228 -21.760 1.00 78.75 97 TRP A O 1
ATOM 786 N N . VAL A 1 98 ? 14.938 -5.624 -23.484 1.00 81.50 98 VAL A N 1
ATOM 787 C CA . VAL A 1 98 ? 14.585 -4.224 -23.759 1.00 81.50 98 VAL A CA 1
ATOM 788 C C . VAL A 1 98 ? 13.532 -3.757 -22.770 1.00 81.50 98 VAL A C 1
ATOM 790 O O . VAL A 1 98 ? 13.612 -2.625 -22.297 1.00 81.50 98 VAL A O 1
ATOM 793 N N . SER A 1 99 ? 12.590 -4.628 -22.391 1.00 81.25 99 SER A N 1
ATOM 794 C CA . SER A 1 99 ? 11.638 -4.310 -21.327 1.00 81.25 99 SER A CA 1
ATOM 795 C C . SER A 1 99 ? 12.365 -4.071 -20.000 1.00 81.25 99 SER A C 1
ATOM 797 O O . SER A 1 99 ? 12.067 -3.085 -19.327 1.00 81.25 99 SER A O 1
ATOM 799 N N . TYR A 1 100 ? 13.379 -4.876 -19.658 1.00 83.88 100 TYR A N 1
ATOM 800 C CA . TYR A 1 100 ? 14.193 -4.648 -18.457 1.00 83.88 100 TYR A CA 1
ATOM 801 C C . TYR A 1 100 ? 15.023 -3.361 -18.514 1.00 83.88 100 TYR A C 1
ATOM 803 O O . TYR A 1 100 ? 15.126 -2.667 -17.502 1.00 83.88 100 TYR A O 1
ATOM 811 N N . LEU A 1 101 ? 15.579 -3.008 -19.676 1.00 86.75 101 LEU A N 1
ATOM 812 C CA . LEU A 1 101 ? 16.315 -1.751 -19.868 1.00 86.75 101 LEU A CA 1
ATOM 813 C C . LEU A 1 101 ? 15.417 -0.516 -19.728 1.00 86.75 101 LEU A C 1
ATOM 815 O O . LEU A 1 101 ? 15.783 0.451 -19.063 1.00 86.75 101 LEU A O 1
ATOM 819 N N . LEU A 1 102 ? 14.224 -0.548 -20.321 1.00 85.31 102 LEU A N 1
ATOM 820 C CA . LEU A 1 102 ? 13.258 0.542 -20.196 1.00 85.31 102 LEU A CA 1
ATOM 821 C C . LEU A 1 102 ? 12.796 0.696 -18.741 1.00 85.31 102 LEU A C 1
ATOM 823 O O . LEU A 1 102 ? 12.706 1.808 -18.219 1.00 85.31 102 LEU A O 1
ATOM 827 N N . PHE A 1 103 ? 12.539 -0.430 -18.075 1.00 84.88 103 PHE A N 1
ATOM 828 C CA . PHE A 1 103 ? 12.082 -0.448 -16.694 1.00 84.88 103 PHE A CA 1
ATOM 829 C C . PHE A 1 103 ? 13.151 0.050 -15.718 1.00 84.88 103 PHE A C 1
ATOM 831 O O . PHE A 1 103 ? 12.842 0.808 -14.796 1.00 84.88 103 PHE A O 1
ATOM 838 N N . SER A 1 104 ? 14.415 -0.328 -15.931 1.00 89.19 104 SER A N 1
ATOM 839 C CA . SER A 1 104 ? 15.531 0.144 -15.110 1.00 89.19 104 SER A CA 1
ATOM 840 C C . SER A 1 104 ? 15.749 1.647 -15.278 1.00 89.19 104 SER A C 1
ATOM 842 O O . SER A 1 104 ? 15.849 2.352 -14.275 1.00 89.19 104 SER A O 1
ATOM 844 N N . LEU A 1 105 ? 15.704 2.166 -16.509 1.00 92.81 105 LEU A N 1
ATOM 845 C CA . LEU A 1 105 ? 15.812 3.603 -16.772 1.00 92.81 105 LEU A CA 1
ATOM 846 C C . LEU A 1 105 ? 14.673 4.392 -16.110 1.00 92.81 105 LEU A C 1
ATOM 848 O O . LEU A 1 105 ? 14.922 5.399 -15.446 1.00 92.81 105 LEU A O 1
ATOM 852 N N . ALA A 1 106 ? 13.433 3.913 -16.241 1.00 89.00 106 ALA A N 1
ATOM 853 C CA . ALA A 1 106 ? 12.276 4.525 -15.594 1.00 89.00 106 ALA A CA 1
ATOM 854 C C . ALA A 1 106 ? 12.407 4.508 -14.061 1.00 89.00 106 ALA A C 1
ATOM 856 O O . ALA A 1 106 ? 12.151 5.519 -13.410 1.00 89.00 106 ALA A O 1
ATOM 857 N N . THR A 1 107 ? 12.866 3.394 -13.485 1.00 89.81 107 THR A N 1
ATOM 858 C CA . THR A 1 107 ? 13.067 3.256 -12.034 1.00 89.81 107 THR A CA 1
ATOM 859 C C . THR A 1 107 ? 14.136 4.221 -11.520 1.00 89.81 107 THR A C 1
ATOM 861 O O . THR A 1 107 ? 13.932 4.861 -10.489 1.00 89.81 107 THR A O 1
ATOM 864 N N . ILE A 1 108 ? 15.246 4.380 -12.251 1.00 95.12 108 ILE A N 1
ATOM 865 C CA . ILE A 1 108 ? 16.313 5.333 -11.910 1.00 95.12 108 ILE A CA 1
ATOM 866 C C . ILE A 1 108 ? 15.782 6.770 -11.939 1.00 95.12 108 ILE A C 1
ATOM 868 O O . ILE A 1 108 ? 15.988 7.514 -10.980 1.00 95.12 108 ILE A O 1
ATOM 872 N N . LEU A 1 109 ? 15.066 7.156 -13.001 1.00 93.81 109 LEU A N 1
ATOM 873 C CA . LEU A 1 109 ? 14.485 8.498 -13.125 1.00 93.81 109 LEU A CA 1
ATOM 874 C C . LEU A 1 109 ? 13.497 8.804 -11.995 1.00 93.81 109 LEU A C 1
ATOM 876 O O . LEU A 1 109 ? 13.579 9.863 -11.374 1.00 93.81 109 LEU A O 1
ATOM 880 N N . VAL A 1 110 ? 12.590 7.871 -11.694 1.00 92.56 110 VAL A N 1
ATOM 881 C CA . VAL A 1 110 ? 11.613 8.027 -10.607 1.00 92.56 110 VAL A CA 1
ATOM 882 C C . VAL A 1 110 ? 12.310 8.113 -9.252 1.00 92.56 110 VAL A C 1
ATOM 884 O O . VAL A 1 110 ? 11.973 8.989 -8.461 1.00 92.56 110 VAL A O 1
ATOM 887 N N . GLY A 1 111 ? 13.302 7.260 -8.986 1.00 93.19 111 GLY A N 1
ATOM 888 C CA . GLY A 1 111 ? 14.067 7.295 -7.738 1.00 93.19 111 GLY A CA 1
ATOM 889 C C . GLY A 1 111 ? 14.801 8.620 -7.537 1.00 93.19 111 GLY A C 1
ATOM 890 O O . GLY A 1 111 ? 14.799 9.166 -6.434 1.00 93.19 111 GLY A O 1
ATOM 891 N N . LEU A 1 112 ? 15.365 9.181 -8.608 1.00 95.06 112 LEU A N 1
ATOM 892 C CA . LEU A 1 112 ? 16.076 10.457 -8.565 1.00 95.06 112 LEU A CA 1
ATOM 893 C C . LEU A 1 112 ? 15.123 11.635 -8.314 1.00 95.06 112 LEU A C 1
ATOM 895 O O . LEU A 1 112 ? 15.407 12.485 -7.469 1.00 95.06 112 LEU A O 1
ATOM 899 N N . LEU A 1 113 ? 13.962 11.651 -8.976 1.00 94.06 113 LEU A N 1
ATOM 900 C CA . LEU A 1 113 ? 12.906 12.635 -8.715 1.00 94.06 113 LEU A CA 1
ATOM 901 C C . LEU A 1 113 ? 12.371 12.527 -7.282 1.00 94.06 113 LEU A C 1
ATOM 903 O O . LEU A 1 113 ? 12.238 13.540 -6.598 1.00 94.06 113 LEU A O 1
ATOM 907 N N . LEU A 1 114 ? 12.102 11.308 -6.807 1.00 91.81 114 LEU A N 1
ATOM 908 C CA . LEU A 1 114 ? 11.597 11.066 -5.456 1.00 91.81 114 LEU A CA 1
ATOM 909 C C . LEU A 1 114 ? 12.611 11.515 -4.394 1.00 91.81 114 LEU A C 1
ATOM 911 O O . LEU A 1 114 ? 12.232 12.174 -3.428 1.00 91.81 114 LEU A O 1
ATOM 915 N N . GLY A 1 115 ? 13.897 11.217 -4.596 1.00 93.19 115 GLY A N 1
ATOM 916 C CA . GLY A 1 115 ? 14.980 11.670 -3.725 1.00 93.19 115 GLY A CA 1
ATOM 917 C C . GLY A 1 115 ? 15.098 13.195 -3.678 1.00 93.19 115 GLY A C 1
ATOM 918 O O . GLY A 1 115 ? 15.211 13.764 -2.595 1.00 93.19 115 GLY A O 1
ATOM 919 N N . ALA A 1 116 ? 14.988 13.870 -4.826 1.00 92.69 116 ALA A N 1
ATOM 920 C CA . ALA A 1 116 ? 14.997 15.331 -4.884 1.00 92.69 116 ALA A CA 1
ATOM 921 C C . ALA A 1 116 ? 13.813 15.945 -4.117 1.00 92.69 116 ALA A C 1
ATOM 923 O O . ALA A 1 116 ? 14.004 16.862 -3.319 1.00 92.69 116 ALA A O 1
ATOM 924 N N . VAL A 1 117 ? 12.601 15.409 -4.299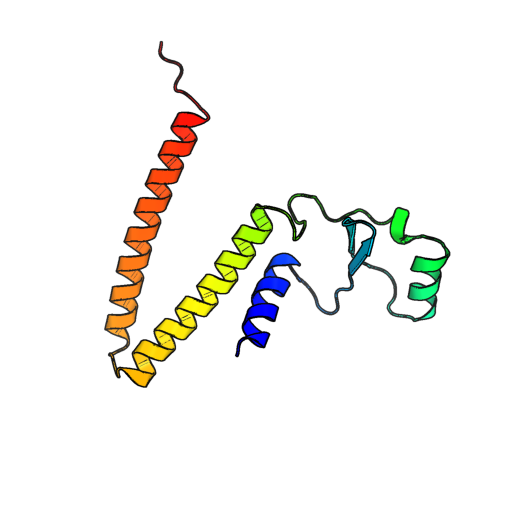 1.00 92.56 117 VAL A N 1
ATOM 925 C CA . VAL A 1 117 ? 11.416 15.841 -3.536 1.00 92.56 117 VAL A CA 1
ATOM 926 C C . VAL A 1 117 ? 11.622 15.623 -2.038 1.00 92.56 117 VAL A C 1
ATOM 928 O O . VAL A 1 117 ? 11.294 16.501 -1.245 1.00 92.56 117 VAL A O 1
ATOM 931 N N . PHE A 1 118 ? 12.197 14.489 -1.637 1.00 91.06 118 PHE A N 1
ATOM 932 C CA . PHE A 1 118 ? 12.439 14.181 -0.230 1.00 91.06 118 PHE A CA 1
ATOM 933 C C . PHE A 1 118 ? 13.408 15.171 0.429 1.00 91.06 118 PHE A C 1
ATOM 935 O O . PHE A 1 118 ? 13.111 15.685 1.507 1.00 91.06 118 PHE A O 1
ATOM 942 N N . VAL A 1 119 ? 14.516 15.505 -0.240 1.00 92.12 119 VAL A N 1
ATOM 943 C CA . VAL A 1 119 ? 15.465 16.528 0.235 1.00 92.12 119 VAL A CA 1
ATOM 944 C C . VAL A 1 119 ? 14.773 17.885 0.379 1.00 92.12 119 VAL A C 1
ATOM 946 O O . VAL A 1 119 ? 14.894 18.518 1.425 1.00 92.12 119 VAL A O 1
ATOM 949 N N . LEU A 1 120 ? 13.964 18.293 -0.606 1.00 88.44 120 LEU A N 1
ATOM 950 C CA . LEU A 1 120 ? 13.199 19.542 -0.528 1.00 88.44 120 LEU A CA 1
ATOM 951 C C . LEU A 1 120 ? 12.221 19.560 0.653 1.00 88.44 120 LEU A C 1
ATOM 953 O O . LEU A 1 120 ? 12.049 20.598 1.288 1.00 88.44 120 LEU A O 1
ATOM 957 N N . VAL A 1 121 ? 11.563 18.438 0.954 1.00 89.88 121 VAL A N 1
ATOM 958 C CA . VAL A 1 121 ? 10.662 18.332 2.111 1.00 89.88 121 VAL A CA 1
ATOM 959 C C . VAL A 1 121 ? 11.448 18.433 3.417 1.00 89.88 121 VAL A C 1
ATOM 961 O O . VAL A 1 121 ? 11.025 19.165 4.311 1.00 89.88 121 VAL A O 1
ATOM 964 N N . ILE A 1 122 ? 12.600 17.766 3.528 1.00 88.06 122 ILE A N 1
ATOM 965 C CA . ILE A 1 122 ? 13.456 17.852 4.721 1.00 88.06 122 ILE A CA 1
ATOM 966 C C . ILE A 1 122 ? 13.928 19.285 4.948 1.00 88.06 122 ILE A C 1
ATOM 968 O O . ILE A 1 122 ? 13.787 19.785 6.061 1.00 88.06 122 ILE A O 1
ATOM 972 N N . ASP A 1 123 ? 14.404 19.969 3.909 1.00 86.25 123 ASP A N 1
ATOM 973 C CA . ASP A 1 123 ? 14.863 21.359 4.013 1.00 86.25 123 ASP A CA 1
ATOM 974 C C . ASP A 1 123 ? 13.748 22.308 4.481 1.00 86.25 123 ASP A C 1
ATOM 976 O O . ASP A 1 123 ? 14.008 23.322 5.132 1.00 86.25 123 ASP A O 1
ATOM 980 N N . ARG A 1 124 ? 12.483 21.985 4.177 1.00 80.88 124 ARG A N 1
ATOM 981 C CA . ARG A 1 124 ? 11.313 22.753 4.632 1.00 80.88 124 ARG A CA 1
ATOM 982 C C . ARG A 1 124 ? 10.899 22.432 6.067 1.00 80.88 124 ARG A C 1
ATOM 984 O O . ARG A 1 124 ? 10.393 23.323 6.742 1.00 80.88 124 ARG A O 1
ATOM 991 N N . VAL A 1 125 ? 11.082 21.193 6.526 1.00 85.94 125 VAL A N 1
ATOM 992 C CA . VAL A 1 125 ? 10.673 20.737 7.871 1.00 85.94 125 VAL A CA 1
ATOM 993 C C . VAL A 1 125 ? 11.758 20.999 8.919 1.00 85.94 125 VAL A C 1
ATOM 995 O O . VAL A 1 125 ? 11.449 21.372 10.050 1.00 85.94 125 VAL A O 1
ATOM 998 N N . CYS A 1 126 ? 13.028 20.858 8.549 1.00 74.31 126 CYS A N 1
ATOM 999 C CA . CYS A 1 126 ? 14.186 21.160 9.380 1.00 74.31 126 CYS A CA 1
ATOM 1000 C C . CYS A 1 126 ? 14.994 22.288 8.728 1.00 74.31 126 CYS A C 1
ATOM 1002 O O . CYS A 1 126 ? 16.024 22.012 8.112 1.00 74.31 126 CYS A O 1
ATOM 1004 N N . PRO A 1 127 ? 14.565 23.560 8.857 1.00 71.00 127 PRO A N 1
ATOM 1005 C CA . PRO A 1 127 ? 15.360 24.663 8.347 1.00 71.00 127 PRO A CA 1
ATOM 1006 C C . PRO A 1 127 ? 16.741 24.622 9.021 1.00 71.00 127 PRO A C 1
ATOM 1008 O O . PRO A 1 127 ? 16.815 24.559 10.256 1.00 71.00 127 PRO A O 1
ATOM 1011 N N . PRO A 1 128 ? 17.843 24.629 8.250 1.00 65.31 128 PRO A N 1
ATOM 1012 C CA . PRO A 1 128 ? 19.176 24.632 8.825 1.00 65.31 128 PRO A CA 1
ATOM 1013 C C . PRO A 1 128 ? 19.310 25.870 9.714 1.00 65.31 128 PRO A C 1
ATOM 1015 O O . PRO A 1 128 ? 19.065 26.994 9.270 1.00 65.31 128 PRO A O 1
ATOM 1018 N N . LYS A 1 129 ? 19.668 25.670 10.990 1.00 62.53 129 LYS A N 1
ATOM 1019 C CA . LYS A 1 129 ? 19.988 26.778 11.896 1.00 62.53 129 LYS A CA 1
ATOM 1020 C C . LYS A 1 129 ? 21.186 27.518 11.309 1.00 62.53 129 LYS A C 1
ATOM 1022 O O . LYS A 1 129 ? 22.316 27.044 11.391 1.00 62.53 129 LYS A O 1
ATOM 1027 N N . ARG A 1 130 ? 20.910 28.650 10.664 1.00 60.38 130 ARG A N 1
ATOM 1028 C CA . ARG A 1 130 ? 21.917 29.562 10.131 1.00 60.38 130 ARG A CA 1
ATOM 1029 C C . ARG A 1 130 ? 22.583 30.235 11.332 1.00 60.38 130 ARG A C 1
ATOM 1031 O O . ARG A 1 130 ? 21.908 30.959 12.060 1.00 60.38 130 ARG A O 1
ATOM 1038 N N . HIS A 1 131 ? 23.845 29.891 11.573 1.00 46.94 131 HIS A N 1
ATOM 1039 C CA . HIS A 1 131 ? 24.704 30.581 12.531 1.00 46.94 131 HIS A CA 1
ATOM 1040 C C . HIS A 1 131 ? 25.244 31.874 11.922 1.00 46.94 131 HIS A C 1
ATOM 1042 O O . HIS A 1 131 ? 25.434 31.895 10.681 1.00 46.94 131 HIS A O 1
#

Secondary structure (DSSP, 8-state):
-HHHHHHHHHHHHTT--SSS-EEEEETTEEEEE-S-SSHHHHHHHHHTTGGGGSPBPPTTTSTTSHHHHHHHHHHHHHHHHHHHHHHHHHTS---HHHHHHHHHHHHHHHHHHHHHHHHHHHHHHS-----

Sequence (131 aa):
NTTLFLLSGLSGRFLITSLPTIYHIHEGVFRQYEGSRLEKDFLSFIEDKKWLGVKPVSSWVDPNSLAMSGMSALMDFSHWIKNTHAYLTEQLGIPVWVSYLLFSLATILVGLLLGAVFVLVIDRVCPPKRH

pLDDT: mean 76.37, std 11.75, range [43.16, 95.12]